Protein AF-A0A3P3Z8G0-F1 (afdb_monomer)

Solvent-accessible surface area (backbone atoms only — not comparable to full-atom values): 6517 Å² total; per-residue (Å²): 73,80,36,82,87,79,64,24,53,42,85,57,63,94,89,60,86,78,75,90,71,78,91,78,90,85,86,86,80,65,90,86,50,84,71,78,73,81,68,75,77,77,67,88,83,74,70,91,71,73,82,82,36,56,28,81,33,45,31,22,54,36,68,63,89,44,79,90,30,51,76,55,69,45,76,42,43,33,87,60,60,45,66,64,47,58,76,67,65,61,65,48,59,72,37,91,116

Foldseek 3Di:
DQDPVVRADDDDDPPCPDDDDPDDDDDDDDPPPPPPPPPPPPPPPDPDDDPFAWAFAWEFAAPPPDPVRTDGTDTTTYPDHNVVCVVVNHHHYNDPD

Mean predicted aligned error: 8.82 Å

Secondary structure (DSSP, 8-state):
-EETTTTEE-PPPTT----PPPPPP-----TTS----------TT-------EEEEEEEESSSS-SGGGEEEEEEEEESS-HHHHHHTT--EES---

pLDDT: mean 82.45, std 15.84, range [37.78, 95.56]

Sequence (97 aa):
MWDRVNKRLKDPLPGDLYRELPMLLISAYNKEAPQQALVQAVKPGAAKKTKQEYYRCPVYKYPSRSDNNWIFDVRLPVAEDDAYWRMRGVALLGTTD

Radius of gyration: 16.15 Å; Cα contacts (8 Å, |Δi|>4): 113; chains: 1; bounding box: 33×38×45 Å

Struct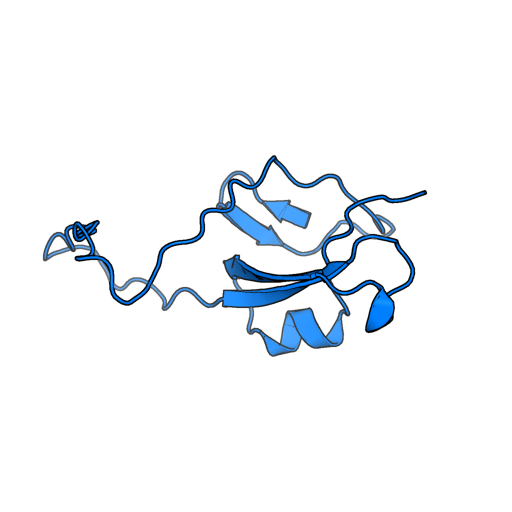ure (mmCIF, N/CA/C/O backbone):
data_AF-A0A3P3Z8G0-F1
#
_entry.id   AF-A0A3P3Z8G0-F1
#
loop_
_atom_site.group_PDB
_atom_site.id
_atom_site.type_symbol
_atom_site.label_atom_id
_atom_site.label_alt_id
_atom_site.label_comp_id
_atom_site.label_asym_id
_atom_site.label_entity_id
_atom_site.label_seq_id
_atom_site.pdbx_PDB_ins_code
_atom_site.Cartn_x
_atom_site.Cartn_y
_atom_site.Cartn_z
_atom_site.occupancy
_atom_site.B_iso_or_equiv
_atom_site.auth_seq_id
_atom_site.auth_comp_id
_atom_site.auth_asym_id
_atom_site.auth_atom_id
_atom_site.pdbx_PDB_model_num
ATOM 1 N N . MET A 1 1 ? -6.837 -5.972 -2.289 1.00 87.75 1 MET A N 1
ATOM 2 C CA . MET A 1 1 ? -8.090 -5.248 -2.613 1.00 87.75 1 MET A CA 1
ATOM 3 C C . MET A 1 1 ? -8.606 -4.494 -1.394 1.00 87.75 1 MET A C 1
ATOM 5 O O . MET A 1 1 ? -8.495 -4.998 -0.286 1.00 87.75 1 MET A O 1
ATOM 9 N N . TRP A 1 2 ? -9.191 -3.309 -1.585 1.00 90.38 2 TRP A N 1
ATOM 10 C CA . TRP A 1 2 ? -9.884 -2.593 -0.510 1.00 90.38 2 TRP A CA 1
ATOM 11 C C . TRP A 1 2 ? -11.315 -3.103 -0.310 1.00 90.38 2 TRP A C 1
ATOM 13 O O . TRP A 1 2 ? -12.142 -3.026 -1.221 1.00 90.38 2 TRP A O 1
ATOM 23 N N . ASP A 1 3 ? -11.614 -3.599 0.887 1.00 91.25 3 ASP A N 1
ATOM 24 C CA . ASP A 1 3 ? -12.961 -3.972 1.307 1.00 91.25 3 ASP A CA 1
ATOM 25 C C . ASP A 1 3 ? -13.719 -2.724 1.779 1.00 91.25 3 ASP A C 1
ATOM 27 O O . ASP A 1 3 ? -13.419 -2.150 2.827 1.00 91.25 3 ASP A O 1
ATOM 31 N N . ARG A 1 4 ? -14.723 -2.297 1.004 1.00 87.69 4 ARG A N 1
ATOM 32 C CA . ARG A 1 4 ? -15.532 -1.106 1.313 1.00 87.69 4 ARG A CA 1
ATOM 33 C C . ARG A 1 4 ? -16.433 -1.295 2.534 1.00 87.69 4 ARG A C 1
ATOM 35 O O . ARG A 1 4 ? -16.733 -0.308 3.200 1.00 87.69 4 ARG A O 1
ATOM 42 N N . VAL A 1 5 ? -16.854 -2.528 2.825 1.00 88.69 5 VAL A N 1
ATOM 43 C CA . VAL A 1 5 ? -17.780 -2.838 3.926 1.00 88.69 5 VAL A CA 1
ATOM 44 C C . VAL A 1 5 ? -17.030 -2.792 5.250 1.00 88.69 5 VAL A C 1
ATOM 46 O O . VAL A 1 5 ? -17.425 -2.081 6.170 1.00 88.69 5 VAL A O 1
ATOM 49 N N . ASN A 1 6 ? -15.901 -3.497 5.315 1.00 87.12 6 ASN A N 1
ATOM 50 C CA . ASN A 1 6 ? -15.093 -3.592 6.530 1.00 87.12 6 ASN A CA 1
ATOM 51 C C . ASN A 1 6 ? -14.015 -2.503 6.634 1.00 87.12 6 ASN A C 1
ATOM 53 O O . ASN A 1 6 ? -13.303 -2.451 7.634 1.00 87.12 6 ASN A O 1
ATOM 57 N N . LYS A 1 7 ? -13.889 -1.644 5.609 1.00 88.88 7 LYS A N 1
ATOM 58 C CA . LYS A 1 7 ? -12.891 -0.568 5.502 1.00 88.88 7 LYS A CA 1
ATOM 59 C C . LYS A 1 7 ? -11.476 -1.066 5.801 1.00 88.88 7 LYS A C 1
ATOM 61 O O . LYS A 1 7 ? -10.773 -0.450 6.594 1.00 88.88 7 LYS A O 1
ATOM 66 N N . ARG A 1 8 ? -11.089 -2.199 5.208 1.00 90.25 8 ARG A N 1
ATOM 67 C CA . ARG A 1 8 ? -9.797 -2.867 5.436 1.00 90.25 8 ARG A CA 1
ATOM 68 C C . ARG A 1 8 ? -9.238 -3.490 4.167 1.00 90.25 8 ARG A C 1
ATOM 70 O O . ARG A 1 8 ? -9.962 -3.689 3.192 1.00 90.25 8 ARG A O 1
ATOM 77 N N . LEU A 1 9 ? -7.954 -3.822 4.185 1.00 90.69 9 LEU A N 1
ATOM 78 C CA . LEU A 1 9 ? -7.342 -4.600 3.115 1.00 90.69 9 LEU A CA 1
ATOM 79 C C . LEU A 1 9 ? -7.831 -6.056 3.170 1.00 90.69 9 LEU A C 1
ATOM 81 O O . LEU A 1 9 ? -8.001 -6.628 4.245 1.00 90.69 9 LEU A O 1
ATOM 85 N N . LYS A 1 10 ? -8.076 -6.634 1.997 1.00 91.81 10 LYS A N 1
ATOM 86 C CA . LYS A 1 10 ? -8.468 -8.030 1.780 1.00 91.81 10 LYS A CA 1
ATOM 87 C C . LYS A 1 10 ? -7.714 -8.574 0.571 1.00 91.81 10 LYS A C 1
ATOM 89 O O . LYS A 1 10 ? -7.393 -7.810 -0.345 1.00 91.81 10 LYS A O 1
ATOM 94 N N . ASP A 1 11 ? -7.449 -9.876 0.538 1.00 90.25 11 ASP A N 1
ATOM 95 C CA . ASP A 1 11 ? -6.828 -10.503 -0.627 1.00 90.25 11 ASP A CA 1
ATOM 96 C C . ASP A 1 11 ? -7.652 -10.285 -1.911 1.00 90.25 11 ASP A C 1
ATOM 98 O O . ASP A 1 11 ? -8.891 -10.282 -1.875 1.00 90.25 11 ASP A O 1
ATOM 102 N N . PRO A 1 12 ? -6.979 -10.034 -3.046 1.00 89.00 12 PRO A N 1
ATOM 103 C CA . PRO A 1 12 ? -7.635 -9.925 -4.341 1.00 89.00 12 PRO A CA 1
ATOM 104 C C . PRO A 1 12 ? -8.110 -11.295 -4.854 1.00 89.00 12 PRO A C 1
ATOM 106 O O . PRO A 1 12 ? -7.748 -12.344 -4.320 1.00 89.00 12 PRO A O 1
ATOM 109 N N . LEU A 1 13 ? -8.925 -11.280 -5.912 1.00 88.50 13 LEU A N 1
ATOM 110 C CA . LEU A 1 13 ? -9.247 -12.502 -6.650 1.00 88.50 13 LEU A CA 1
ATOM 111 C C . LEU A 1 13 ? -8.015 -12.976 -7.446 1.00 88.50 13 LEU A C 1
ATOM 113 O O . LEU A 1 13 ? -7.172 -12.151 -7.806 1.00 88.50 13 LEU A O 1
ATOM 117 N N . PRO A 1 14 ? -7.896 -14.281 -7.746 1.00 89.25 14 PRO A N 1
ATOM 118 C CA . PRO A 1 14 ? -6.789 -14.792 -8.549 1.00 89.25 14 PRO A CA 1
ATOM 119 C C . PRO A 1 14 ? -6.675 -14.057 -9.894 1.00 89.25 14 PRO A C 1
ATOM 121 O O . PRO A 1 14 ? -7.664 -13.928 -10.612 1.00 89.25 14 PRO A O 1
ATOM 124 N N . GLY A 1 15 ? -5.473 -13.575 -10.225 1.00 86.62 15 GLY A N 1
ATOM 125 C CA . GLY A 1 15 ? -5.189 -12.836 -11.465 1.00 86.62 15 GLY A CA 1
ATOM 126 C C . GLY A 1 15 ? -5.419 -11.318 -11.406 1.00 86.62 15 GLY A C 1
ATOM 127 O O . GLY A 1 15 ? -5.029 -10.618 -12.335 1.00 86.62 15 GLY A O 1
ATOM 128 N N . ASP A 1 16 ? -5.993 -10.788 -10.321 1.00 88.50 16 ASP A N 1
ATOM 129 C CA . ASP A 1 16 ? -6.215 -9.347 -10.131 1.00 88.50 16 ASP A CA 1
ATOM 130 C C . ASP A 1 16 ? -4.943 -8.682 -9.557 1.00 88.50 16 ASP A C 1
ATOM 132 O O . ASP A 1 16 ? -4.725 -8.651 -8.342 1.00 88.50 16 ASP A O 1
ATOM 136 N N . LEU A 1 17 ? -4.060 -8.216 -10.453 1.00 85.88 17 LEU A N 1
ATOM 137 C CA . LEU A 1 17 ? -2.759 -7.605 -10.123 1.00 85.88 17 LEU A CA 1
ATOM 138 C C . LEU A 1 17 ? -2.884 -6.160 -9.621 1.00 85.88 17 LEU A C 1
ATOM 140 O O . LEU A 1 17 ? -2.194 -5.767 -8.678 1.00 85.88 17 LEU A O 1
ATOM 144 N N . TYR A 1 18 ? -3.760 -5.376 -10.251 1.00 87.75 18 TYR A N 1
ATOM 145 C CA . TYR A 1 18 ? -3.953 -3.959 -9.966 1.00 87.75 18 TYR A CA 1
ATOM 146 C C . TYR A 1 18 ? -5.431 -3.661 -9.821 1.00 87.75 18 TYR A C 1
ATOM 148 O O . TYR A 1 18 ? -6.244 -4.055 -10.651 1.00 87.75 18 TYR A O 1
ATOM 156 N N . ARG A 1 19 ? -5.767 -2.898 -8.784 1.00 88.88 19 ARG A N 1
ATOM 157 C CA . ARG A 1 19 ? -7.135 -2.467 -8.555 1.00 88.88 19 ARG A CA 1
ATOM 158 C C . ARG A 1 19 ? -7.155 -1.058 -8.014 1.00 88.88 19 ARG A C 1
ATOM 160 O O . ARG A 1 19 ? -6.426 -0.743 -7.074 1.00 88.88 19 ARG A O 1
ATOM 167 N N . GLU A 1 20 ? -8.040 -0.252 -8.576 1.00 88.06 20 GLU A N 1
ATOM 168 C CA . GLU A 1 20 ? -8.251 1.111 -8.121 1.00 88.06 20 GLU A CA 1
ATOM 169 C C . GLU A 1 20 ? -8.688 1.132 -6.655 1.00 88.06 20 GLU A C 1
ATOM 171 O O . GLU A 1 20 ? -9.615 0.431 -6.222 1.00 88.06 20 GLU A O 1
ATOM 176 N N . LEU A 1 21 ? -7.990 1.952 -5.880 1.00 87.50 21 LEU A N 1
ATOM 177 C CA . LEU A 1 21 ? -8.342 2.237 -4.504 1.00 87.50 21 LEU A CA 1
ATOM 178 C C . LEU A 1 21 ? -9.343 3.402 -4.480 1.00 87.50 21 LEU A C 1
ATOM 180 O O . LEU A 1 21 ? -9.193 4.346 -5.256 1.00 87.50 21 LEU A O 1
ATOM 184 N N . PRO A 1 22 ? -10.341 3.404 -3.578 1.00 87.31 22 PRO A N 1
ATOM 185 C CA . PRO A 1 22 ? -11.094 4.621 -3.304 1.00 87.31 22 PRO A CA 1
ATOM 186 C C . PRO A 1 22 ? -10.178 5.790 -2.912 1.00 87.31 22 PRO A C 1
ATOM 188 O O . PRO A 1 22 ? -9.090 5.582 -2.376 1.00 87.31 22 PRO A O 1
ATOM 191 N N . MET A 1 23 ? -10.657 7.017 -3.129 1.00 86.38 23 MET A N 1
ATOM 192 C CA . MET A 1 23 ? -9.928 8.241 -2.794 1.00 86.38 23 MET A CA 1
ATOM 193 C C . MET A 1 23 ? -9.508 8.260 -1.314 1.00 86.38 23 MET A C 1
ATOM 195 O O . MET A 1 23 ? -10.339 8.100 -0.417 1.00 86.38 23 MET A O 1
ATOM 199 N N . LEU A 1 24 ? -8.214 8.477 -1.072 1.00 86.50 24 LEU A N 1
ATOM 200 C CA . LEU A 1 24 ? -7.625 8.649 0.254 1.00 86.50 24 LEU A CA 1
ATOM 201 C C . LEU A 1 24 ? -7.416 10.139 0.537 1.00 86.50 24 LEU A C 1
ATOM 203 O O . LEU A 1 24 ? -6.732 10.823 -0.221 1.00 86.50 24 LEU A O 1
ATOM 207 N N . LEU A 1 25 ? -7.958 10.627 1.655 1.00 89.06 25 LEU A N 1
ATOM 208 C CA . LEU A 1 25 ? -7.621 11.947 2.184 1.00 89.06 25 LEU A CA 1
ATOM 209 C C . LEU A 1 25 ? -6.375 11.832 3.064 1.00 89.06 25 LEU A C 1
ATOM 211 O O . LEU A 1 25 ? -6.385 11.111 4.062 1.00 89.06 25 LEU A O 1
ATOM 215 N N . ILE A 1 26 ? -5.325 12.569 2.712 1.00 86.38 26 ILE A N 1
ATOM 216 C CA . ILE A 1 26 ? -4.082 12.640 3.482 1.00 86.38 26 ILE A CA 1
ATOM 217 C C . ILE A 1 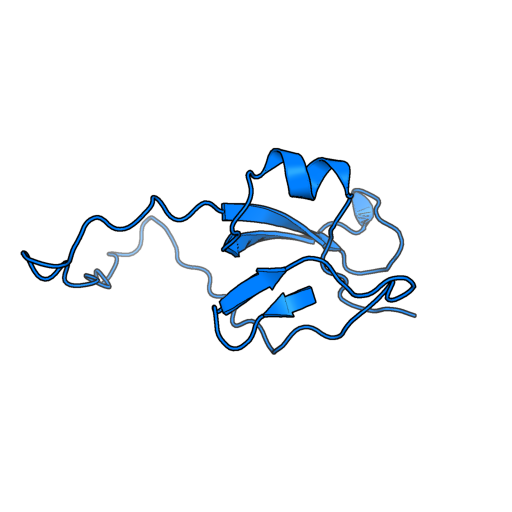26 ? -3.961 14.053 4.035 1.00 86.38 26 ILE A C 1
ATOM 219 O O . ILE A 1 26 ? -3.953 15.024 3.282 1.00 86.38 26 ILE A O 1
ATOM 223 N N . SER A 1 27 ? -3.873 14.161 5.357 1.00 87.56 27 SER A N 1
ATOM 224 C CA . SER A 1 27 ? -3.607 15.415 6.051 1.00 87.56 27 SER A CA 1
ATOM 225 C C . SER A 1 27 ? -2.296 15.313 6.821 1.00 87.56 27 SER A C 1
ATOM 227 O O . SER A 1 27 ? -1.919 14.252 7.319 1.00 87.56 27 SER A O 1
ATOM 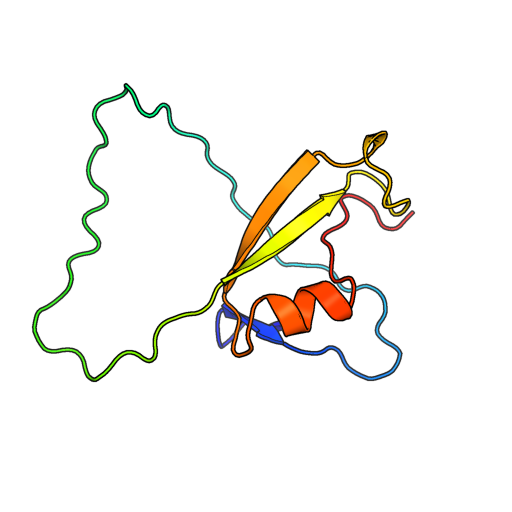229 N N . ALA A 1 28 ? -1.595 16.437 6.913 1.00 83.62 28 ALA A N 1
ATOM 230 C CA . ALA A 1 28 ? -0.423 16.590 7.757 1.00 83.62 28 ALA A CA 1
ATOM 231 C C . ALA A 1 28 ? -0.750 17.592 8.866 1.00 83.62 28 ALA A C 1
ATOM 233 O O . ALA A 1 28 ? -1.459 18.572 8.638 1.00 83.62 28 ALA A O 1
ATOM 234 N N . TYR A 1 29 ? -0.234 17.349 10.066 1.00 84.19 29 TYR A N 1
ATOM 235 C CA . TYR A 1 29 ? -0.312 18.286 11.181 1.00 84.19 29 TYR A CA 1
ATOM 236 C C . TYR A 1 29 ? 1.073 18.431 11.807 1.00 84.19 29 TYR A C 1
ATOM 238 O O . TYR A 1 29 ? 1.853 17.476 11.839 1.00 84.19 29 TYR A O 1
ATOM 246 N N . ASN A 1 30 ? 1.386 19.625 12.305 1.00 86.56 30 ASN A N 1
ATOM 247 C CA . ASN A 1 30 ? 2.619 19.842 13.051 1.00 86.56 30 ASN A CA 1
ATOM 248 C C . ASN A 1 30 ? 2.433 19.338 14.492 1.00 86.56 30 ASN A C 1
ATOM 250 O O . ASN A 1 30 ? 1.402 19.602 15.108 1.00 86.56 30 ASN A O 1
ATOM 254 N N . LYS A 1 31 ? 3.421 18.620 15.035 1.00 76.25 31 LYS A N 1
ATOM 255 C CA . LYS A 1 31 ? 3.391 18.124 16.422 1.00 76.25 31 LYS A CA 1
ATOM 256 C C . LYS A 1 31 ? 3.435 19.255 17.455 1.00 76.25 31 LYS A C 1
ATOM 258 O O . LYS A 1 31 ? 3.022 19.043 18.586 1.00 76.25 31 LYS A O 1
ATOM 263 N N . GLU A 1 32 ? 3.927 20.427 17.060 1.00 77.81 32 GLU A N 1
ATOM 264 C CA . GLU A 1 32 ? 4.061 21.611 17.918 1.00 77.81 32 GLU A CA 1
ATOM 265 C C . GLU A 1 32 ? 2.812 22.504 17.918 1.00 77.81 32 GLU A C 1
ATOM 267 O O . GLU A 1 32 ? 2.663 23.367 18.780 1.00 77.81 32 GLU A O 1
ATOM 272 N N . ALA A 1 33 ? 1.892 22.302 16.969 1.00 64.75 33 ALA A N 1
ATOM 273 C CA . ALA A 1 33 ? 0.607 22.981 17.003 1.00 64.75 33 ALA A CA 1
ATOM 274 C C . ALA A 1 33 ? -0.256 22.346 18.107 1.00 64.75 33 ALA A C 1
ATOM 276 O O . ALA A 1 33 ? -0.287 21.114 18.196 1.00 64.75 33 ALA A O 1
ATOM 277 N N . PRO A 1 34 ? -0.977 23.133 18.930 1.00 59.16 34 PRO A N 1
ATOM 278 C CA . PRO A 1 34 ? -1.903 22.581 19.907 1.00 59.16 34 PRO A CA 1
ATOM 279 C C . PRO A 1 34 ? -2.920 21.721 19.159 1.00 59.16 34 PRO A C 1
ATOM 281 O O . PRO A 1 34 ? -3.775 22.228 18.431 1.00 59.16 34 PRO A O 1
ATOM 284 N N . GLN A 1 35 ? -2.780 20.401 19.295 1.00 57.12 35 GLN A N 1
ATOM 285 C CA . GLN A 1 35 ? -3.731 19.448 18.758 1.00 57.12 35 GLN A CA 1
ATOM 286 C C . GLN A 1 35 ? -5.080 19.792 19.377 1.00 57.12 35 GLN A C 1
ATOM 288 O O . GLN A 1 35 ? -5.307 19.554 20.563 1.00 57.12 35 GLN A O 1
ATOM 293 N N . GLN A 1 36 ? -5.989 20.343 18.573 1.00 55.59 36 GLN A N 1
ATOM 294 C CA . GLN A 1 36 ? -7.407 20.206 18.856 1.00 55.59 36 GLN A CA 1
ATOM 295 C C . GLN A 1 36 ? -7.644 18.706 18.881 1.00 55.59 36 GLN A C 1
ATOM 297 O O . GLN A 1 36 ? -7.638 18.044 17.842 1.00 55.59 36 GLN A O 1
ATOM 302 N N . ALA A 1 37 ? -7.689 18.160 20.091 1.00 49.38 37 ALA A N 1
ATOM 303 C CA . ALA A 1 37 ? -7.866 16.752 20.314 1.00 49.38 37 ALA A CA 1
ATOM 304 C C . ALA A 1 37 ? -9.139 16.350 19.569 1.00 49.38 37 ALA A C 1
ATOM 306 O O . ALA A 1 37 ? -10.250 16.669 19.988 1.00 49.38 37 ALA A O 1
ATOM 307 N N . LEU A 1 38 ? -8.985 15.634 18.454 1.00 51.22 38 LEU A N 1
ATOM 308 C CA . LEU A 1 38 ? -10.028 14.752 17.967 1.00 51.22 38 LEU A CA 1
ATOM 309 C C . LEU A 1 38 ? -10.099 13.631 18.997 1.00 51.22 38 LEU A C 1
ATOM 311 O O . LEU A 1 38 ? -9.555 12.543 18.813 1.00 51.22 38 LEU A O 1
ATOM 315 N N . VAL A 1 39 ? -10.713 13.952 20.136 1.00 45.47 39 VAL A N 1
ATOM 316 C CA . VAL A 1 39 ? -11.122 12.999 21.146 1.00 45.47 39 VAL A CA 1
ATOM 317 C C . VAL A 1 39 ? -12.115 12.106 20.420 1.00 45.47 39 VAL A C 1
ATOM 319 O O . VAL A 1 39 ? -13.300 12.417 20.311 1.00 45.47 39 VAL A O 1
ATOM 322 N N . GLN A 1 40 ? -11.638 10.995 19.860 1.00 49.81 40 GLN A N 1
ATOM 323 C CA . GLN A 1 40 ? -12.516 9.862 19.653 1.00 49.81 40 GLN A CA 1
ATOM 324 C C . GLN A 1 40 ? -12.980 9.489 21.053 1.00 49.81 40 GLN A C 1
ATOM 326 O O . GLN A 1 40 ? -12.245 8.861 21.810 1.00 49.81 40 GLN A O 1
ATOM 331 N N . ALA A 1 41 ? -14.163 9.980 21.423 1.00 44.00 41 ALA A N 1
ATOM 332 C CA . ALA A 1 41 ? -14.818 9.648 22.667 1.00 44.00 41 ALA A CA 1
ATOM 333 C C . ALA A 1 41 ? -14.913 8.123 22.731 1.00 44.00 41 ALA A C 1
ATOM 335 O O . ALA A 1 41 ? -15.749 7.497 22.071 1.00 44.00 41 ALA A O 1
ATOM 336 N N . VAL A 1 42 ? -14.012 7.512 23.496 1.00 47.16 42 VAL A N 1
ATOM 337 C CA . VAL A 1 42 ? -14.126 6.116 23.878 1.00 47.16 42 VAL A CA 1
ATOM 338 C C . VAL A 1 42 ? -15.324 6.076 24.812 1.00 47.16 42 VAL A C 1
ATOM 340 O O . VAL A 1 42 ? -15.206 6.365 25.997 1.00 47.16 42 VAL A O 1
ATOM 343 N N . LYS A 1 43 ? -16.509 5.797 24.257 1.00 45.72 43 LYS A N 1
ATOM 344 C CA . LYS A 1 43 ? -17.693 5.484 25.058 1.00 45.72 43 LYS A CA 1
ATOM 345 C C . LYS A 1 43 ? -17.327 4.301 25.968 1.00 45.72 43 LYS A C 1
ATOM 347 O O . LYS A 1 43 ? -16.997 3.235 25.435 1.00 45.72 43 LYS A O 1
ATOM 352 N N . PRO A 1 44 ? -17.357 4.456 27.301 1.00 37.78 44 PRO A N 1
ATOM 353 C CA . PRO A 1 44 ? -17.107 3.347 28.207 1.00 37.78 44 PRO A CA 1
ATOM 354 C C . PRO A 1 44 ? -18.281 2.367 28.096 1.00 37.78 44 PRO A C 1
ATOM 356 O O . PRO A 1 44 ? -19.416 2.722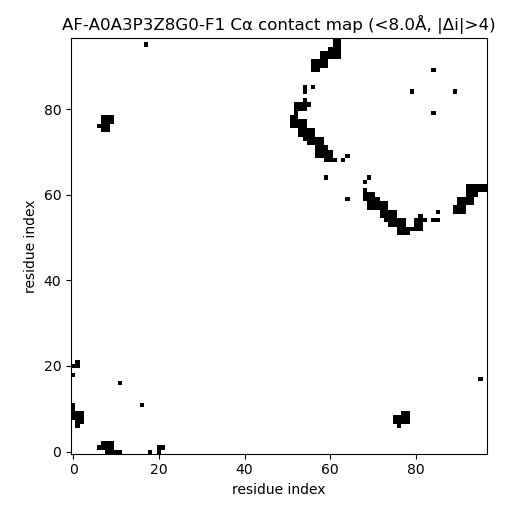 28.399 1.00 37.78 44 PRO A O 1
ATOM 359 N N . GLY A 1 45 ? -18.021 1.158 27.584 1.00 50.62 45 GLY A N 1
ATOM 360 C CA . GLY A 1 45 ? -19.023 0.083 27.498 1.00 50.62 45 GLY A CA 1
ATOM 361 C C . GLY A 1 45 ? -19.082 -0.714 26.189 1.00 50.62 45 GLY A C 1
ATOM 362 O O . GLY A 1 45 ? -19.888 -1.633 26.088 1.00 50.62 45 GLY A O 1
ATOM 363 N N . ALA A 1 46 ? -18.258 -0.418 25.179 1.00 46.50 46 ALA A N 1
ATOM 364 C CA . ALA A 1 46 ? -18.266 -1.192 23.934 1.00 46.50 46 ALA A CA 1
ATOM 365 C C . ALA A 1 46 ? -17.369 -2.441 24.034 1.00 46.50 46 ALA A C 1
ATOM 367 O O . ALA A 1 46 ? -16.181 -2.332 24.328 1.00 46.50 46 ALA A O 1
ATOM 368 N N . ALA A 1 47 ? -17.979 -3.601 23.772 1.00 48.41 47 ALA A N 1
ATOM 369 C CA . ALA A 1 47 ? -17.426 -4.955 23.697 1.00 48.41 47 ALA A CA 1
ATOM 370 C C . ALA A 1 47 ? -15.961 -5.058 23.233 1.00 48.41 47 ALA A C 1
ATOM 372 O O . ALA A 1 47 ? -15.537 -4.278 22.384 1.00 48.41 47 ALA A O 1
ATOM 373 N N . LYS A 1 48 ? -15.232 -6.069 23.752 1.00 46.59 48 LYS A N 1
ATOM 374 C CA . LYS A 1 48 ? -13.858 -6.479 23.379 1.00 46.59 48 LYS A CA 1
ATOM 375 C C . LYS A 1 48 ? -13.559 -6.189 21.899 1.00 46.59 48 LYS A C 1
ATOM 377 O O . LYS A 1 48 ? -13.801 -7.029 21.037 1.00 46.59 48 LYS A O 1
ATOM 382 N N . LYS A 1 49 ? -13.033 -4.998 21.599 1.00 55.59 49 LYS A N 1
ATOM 383 C CA . LYS A 1 49 ? -12.555 -4.667 20.260 1.00 55.59 49 LYS A CA 1
ATOM 384 C C . LYS A 1 49 ? -11.275 -5.462 20.076 1.00 55.59 49 LYS A C 1
ATOM 386 O O . LYS A 1 49 ? -10.271 -5.165 20.719 1.00 55.59 49 LYS A O 1
ATOM 391 N N . THR A 1 50 ? -11.334 -6.498 19.246 1.00 62.06 50 THR A N 1
ATOM 392 C CA . THR A 1 50 ? -10.147 -7.101 18.637 1.00 62.06 50 THR A CA 1
ATOM 393 C C . THR A 1 50 ? -9.211 -5.973 18.220 1.00 62.06 50 THR A C 1
ATOM 395 O O . THR A 1 50 ? -9.640 -5.043 17.532 1.00 62.06 50 THR A O 1
ATOM 398 N N . LYS A 1 51 ? -7.976 -6.006 18.723 1.00 74.31 51 LYS A N 1
ATOM 399 C CA . LYS A 1 51 ? -6.941 -5.017 18.427 1.00 74.31 51 LYS A CA 1
ATOM 400 C C . LYS A 1 51 ? -6.870 -4.851 16.906 1.00 74.31 51 LYS A C 1
ATOM 402 O O . LYS A 1 51 ? -6.632 -5.820 16.195 1.00 74.31 51 LYS A O 1
ATOM 407 N N . GLN A 1 52 ? -7.182 -3.654 16.416 1.00 83.69 52 GLN A N 1
ATOM 408 C CA . GLN A 1 52 ? -7.121 -3.360 14.988 1.00 83.69 52 GLN A CA 1
ATOM 409 C C . GLN A 1 52 ? -5.649 -3.327 14.588 1.00 83.69 52 GLN A C 1
ATOM 411 O O . GLN A 1 52 ? -4.917 -2.442 15.034 1.00 83.69 52 GLN A O 1
ATOM 416 N N . GLU A 1 53 ? -5.231 -4.286 13.770 1.00 90.56 53 GLU A N 1
ATOM 417 C CA . GLU A 1 53 ? -3.883 -4.314 13.215 1.00 90.56 53 GLU A CA 1
ATOM 418 C C . GLU A 1 53 ? -3.799 -3.404 11.985 1.00 90.56 53 GLU A C 1
ATOM 420 O O . GLU A 1 53 ? -4.796 -3.139 11.294 1.00 90.56 53 GLU A O 1
ATOM 425 N N . TYR A 1 54 ? -2.603 -2.873 11.747 1.00 92.44 54 TYR A N 1
ATOM 426 C CA . TYR A 1 54 ? -2.331 -1.939 10.663 1.00 92.44 54 TYR A CA 1
ATOM 427 C C . TYR A 1 54 ? -1.102 -2.387 9.888 1.00 92.44 54 TYR A C 1
ATOM 429 O O . TYR A 1 54 ? -0.059 -2.655 10.476 1.00 92.44 54 TYR A O 1
ATOM 437 N N . TYR A 1 55 ? -1.219 -2.381 8.566 1.00 94.75 55 TYR A N 1
ATOM 438 C CA . TYR A 1 55 ? -0.110 -2.612 7.656 1.00 94.75 55 TYR A CA 1
ATOM 439 C C . TYR A 1 55 ? 0.503 -1.280 7.220 1.00 94.75 55 TYR A C 1
ATOM 441 O O . TYR A 1 55 ? -0.219 -0.369 6.795 1.00 94.75 55 TYR A O 1
ATOM 449 N N . ARG A 1 56 ? 1.834 -1.162 7.301 1.00 94.31 56 ARG A N 1
ATOM 450 C CA . ARG A 1 56 ? 2.584 -0.026 6.739 1.00 94.31 56 ARG A CA 1
ATOM 451 C C . ARG A 1 56 ? 2.776 -0.245 5.236 1.00 94.31 56 ARG A C 1
ATOM 453 O O . ARG A 1 56 ? 3.753 -0.858 4.812 1.00 94.31 56 ARG A O 1
ATOM 460 N N . CYS A 1 57 ? 1.833 0.260 4.449 1.00 93.75 57 CYS A N 1
ATOM 461 C CA . CYS A 1 57 ? 1.811 0.119 2.998 1.00 93.75 57 CYS A CA 1
ATOM 462 C C . CYS A 1 57 ? 2.623 1.236 2.320 1.00 93.75 57 CYS A C 1
ATOM 464 O O . CYS A 1 57 ? 2.255 2.405 2.483 1.00 93.75 57 CYS A O 1
ATOM 466 N N . PRO A 1 58 ? 3.684 0.918 1.557 1.00 95.50 58 PRO A N 1
ATOM 467 C CA . PRO A 1 58 ? 4.455 1.922 0.835 1.00 95.50 58 PRO A CA 1
ATOM 468 C C . PRO A 1 58 ? 3.674 2.472 -0.361 1.00 95.50 58 PRO A C 1
ATOM 470 O O . PRO A 1 58 ? 2.981 1.734 -1.071 1.00 95.50 58 PRO A O 1
ATOM 473 N N . VAL A 1 59 ? 3.807 3.777 -0.592 1.00 94.56 59 VAL A N 1
ATOM 474 C CA . VAL A 1 59 ? 3.21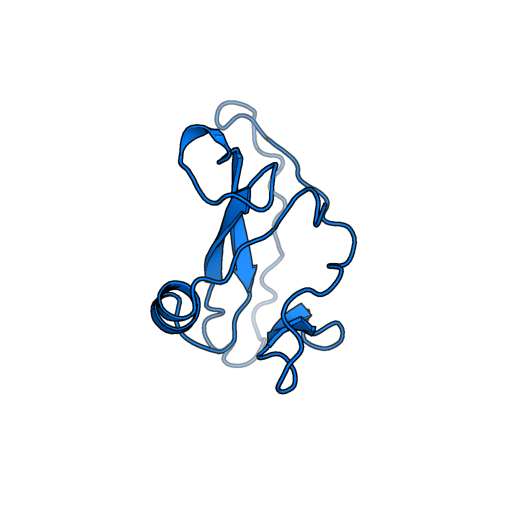3 4.481 -1.730 1.00 94.56 59 VAL A CA 1
ATOM 475 C C . VAL A 1 59 ? 4.317 4.908 -2.687 1.00 94.56 59 VAL A C 1
ATOM 477 O O . VAL A 1 59 ? 5.214 5.663 -2.307 1.00 94.56 59 VAL A O 1
ATOM 480 N N . TYR A 1 60 ? 4.231 4.448 -3.934 1.00 95.56 60 TYR A N 1
ATOM 481 C CA . TYR A 1 60 ? 5.160 4.810 -5.001 1.00 95.56 60 TYR A CA 1
ATOM 482 C C . TYR A 1 60 ? 4.485 5.697 -6.041 1.00 95.56 60 TYR A C 1
ATOM 484 O O . TYR A 1 60 ? 3.310 5.522 -6.362 1.00 95.56 60 TYR A O 1
ATOM 492 N N . LYS A 1 61 ? 5.247 6.629 -6.616 1.00 92.88 61 LYS A N 1
ATOM 493 C CA . LYS A 1 61 ? 4.774 7.485 -7.709 1.00 92.88 61 LYS A CA 1
ATOM 494 C C . LYS A 1 61 ? 4.490 6.686 -8.981 1.00 92.88 61 LYS A C 1
ATOM 496 O O . LYS A 1 61 ? 3.464 6.914 -9.610 1.00 92.88 61 LYS A O 1
ATOM 501 N N . TYR A 1 62 ? 5.380 5.753 -9.319 1.00 92.75 62 TYR A N 1
ATOM 502 C CA . TYR A 1 62 ? 5.336 4.925 -10.529 1.00 92.75 62 TYR A CA 1
ATOM 503 C C . TYR A 1 62 ? 5.326 3.427 -10.179 1.00 92.75 62 TYR A C 1
ATOM 505 O O . TYR A 1 62 ? 5.744 3.072 -9.072 1.00 92.75 62 TYR A O 1
ATOM 513 N N . PRO A 1 63 ? 4.931 2.530 -11.108 1.00 89.38 63 PRO A N 1
ATOM 514 C CA . PRO A 1 63 ? 4.933 1.080 -10.884 1.00 89.38 63 PRO A CA 1
ATOM 515 C C . PRO A 1 63 ? 6.301 0.496 -10.516 1.00 89.38 63 PRO A C 1
ATOM 517 O O . PRO A 1 63 ? 6.373 -0.539 -9.851 1.00 89.38 63 PRO A O 1
ATOM 520 N N . SER A 1 64 ? 7.390 1.155 -10.923 1.00 90.50 64 SER A N 1
ATOM 521 C CA . SER A 1 64 ? 8.752 0.776 -10.545 1.00 90.50 64 SER A CA 1
ATOM 522 C C . SER A 1 64 ? 9.002 1.061 -9.058 1.00 90.50 64 SER A C 1
ATOM 524 O O . SER A 1 64 ? 9.183 2.210 -8.649 1.00 90.50 64 SER A O 1
ATOM 526 N N . ARG A 1 65 ? 9.010 -0.000 -8.244 1.00 88.75 65 ARG A N 1
ATOM 527 C CA . ARG A 1 65 ? 9.134 0.043 -6.774 1.00 88.75 65 ARG A CA 1
ATOM 528 C C . ARG A 1 65 ? 10.590 0.180 -6.325 1.00 88.75 65 ARG A C 1
ATOM 530 O O . ARG A 1 65 ? 11.149 -0.727 -5.714 1.00 88.75 65 ARG A O 1
ATOM 537 N N . SER A 1 66 ? 11.207 1.303 -6.666 1.00 91.94 66 SER A N 1
ATOM 538 C CA . SER A 1 66 ? 12.540 1.696 -6.200 1.00 91.94 66 SER A CA 1
ATOM 539 C C . SER A 1 66 ? 12.448 2.842 -5.192 1.00 91.94 66 SER A C 1
ATOM 541 O O . SER A 1 66 ? 11.459 3.579 -5.171 1.00 91.94 66 SER A O 1
ATOM 543 N N . ASP A 1 67 ? 13.491 3.028 -4.381 1.00 89.44 67 ASP A N 1
ATOM 544 C CA . ASP A 1 67 ? 13.532 4.088 -3.361 1.00 89.44 67 ASP A CA 1
ATOM 545 C C . ASP A 1 67 ? 13.379 5.492 -3.963 1.00 89.44 67 ASP A C 1
ATOM 547 O O . ASP A 1 67 ? 12.783 6.369 -3.347 1.00 89.44 67 ASP A O 1
ATOM 551 N N . ASN A 1 68 ? 13.824 5.695 -5.207 1.00 93.38 68 ASN A N 1
ATOM 552 C CA . ASN A 1 68 ? 13.676 6.972 -5.909 1.00 93.38 68 ASN A CA 1
ATOM 553 C C . ASN A 1 68 ? 12.210 7.325 -6.229 1.00 93.38 68 ASN A C 1
ATOM 555 O O . ASN A 1 68 ? 11.879 8.487 -6.444 1.00 93.38 68 ASN A O 1
ATOM 559 N N . ASN A 1 69 ? 11.331 6.321 -6.283 1.00 94.25 69 ASN A N 1
ATOM 560 C CA . ASN A 1 69 ? 9.909 6.499 -6.567 1.00 94.25 69 ASN A CA 1
ATOM 561 C C . ASN A 1 69 ? 9.042 6.448 -5.305 1.00 94.25 69 ASN A C 1
ATOM 563 O O . ASN A 1 69 ? 7.827 6.635 -5.408 1.00 94.25 69 ASN A O 1
ATOM 567 N N . TRP A 1 70 ? 9.628 6.161 -4.142 1.00 95.31 70 TRP A N 1
ATOM 568 C CA . TRP A 1 70 ? 8.917 6.115 -2.869 1.00 95.31 70 TRP A CA 1
ATOM 569 C C . TRP A 1 70 ? 8.518 7.527 -2.427 1.00 95.31 70 TRP A C 1
ATOM 571 O O . TRP A 1 70 ? 9.289 8.474 -2.576 1.00 95.31 70 TRP A O 1
ATOM 581 N N . ILE A 1 71 ? 7.303 7.671 -1.891 1.00 93.50 71 ILE A N 1
ATOM 582 C CA . ILE A 1 71 ? 6.775 8.965 -1.437 1.00 93.50 71 ILE A CA 1
ATOM 583 C C . ILE A 1 71 ? 6.583 8.975 0.084 1.00 93.50 71 ILE A C 1
ATOM 585 O O . ILE A 1 71 ? 7.139 9.818 0.780 1.00 93.50 71 ILE A O 1
ATOM 589 N N . PHE A 1 72 ? 5.753 8.069 0.601 1.00 92.94 72 PHE A N 1
ATOM 590 C CA . PHE A 1 72 ? 5.447 7.913 2.026 1.00 92.94 72 PHE A CA 1
ATOM 591 C C . PHE A 1 72 ? 4.789 6.550 2.254 1.00 92.94 72 PHE A C 1
ATOM 593 O O . PHE A 1 72 ? 4.489 5.828 1.302 1.00 92.94 72 PHE A O 1
ATOM 600 N N . ASP A 1 73 ? 4.499 6.220 3.514 1.00 93.50 73 ASP A N 1
ATOM 601 C CA . ASP 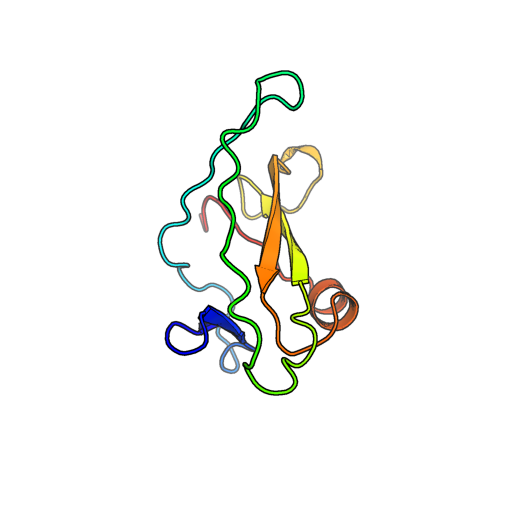A 1 73 ? 3.737 5.018 3.849 1.00 93.50 73 ASP A CA 1
ATOM 602 C C . ASP A 1 73 ? 2.388 5.352 4.476 1.00 93.50 73 ASP A C 1
ATOM 604 O O . ASP A 1 73 ? 2.267 6.233 5.332 1.00 93.50 73 ASP A O 1
ATOM 608 N N . VAL A 1 74 ? 1.376 4.580 4.095 1.00 92.19 74 VAL A N 1
ATOM 609 C CA . VAL A 1 74 ? 0.023 4.649 4.645 1.00 92.19 74 VAL A CA 1
ATOM 610 C C . VAL A 1 74 ? -0.175 3.507 5.627 1.00 92.19 74 VAL A C 1
ATOM 612 O O . VAL A 1 74 ? 0.118 2.353 5.323 1.00 92.19 74 VAL A O 1
ATOM 615 N N . ARG A 1 75 ? -0.740 3.807 6.799 1.00 91.75 75 ARG A N 1
ATOM 616 C CA . ARG A 1 75 ? -1.221 2.773 7.722 1.00 91.75 75 ARG A CA 1
ATOM 617 C C . ARG A 1 75 ? -2.608 2.322 7.291 1.00 91.75 75 ARG A C 1
ATOM 619 O O . ARG A 1 75 ? -3.589 3.018 7.545 1.00 91.75 75 ARG A O 1
ATOM 626 N N . LEU A 1 76 ? -2.685 1.170 6.636 1.00 91.56 76 LEU A N 1
ATOM 627 C CA . LEU A 1 76 ? -3.951 0.585 6.208 1.00 91.56 76 LEU A CA 1
ATOM 628 C C . LEU A 1 76 ? -4.460 -0.399 7.269 1.00 91.56 76 LEU A C 1
ATOM 630 O O . LEU A 1 76 ? -3.682 -1.230 7.732 1.00 91.56 76 LEU A O 1
ATOM 634 N N . PRO A 1 77 ? -5.741 -0.338 7.664 1.00 92.25 77 PRO A N 1
ATOM 635 C CA . PRO A 1 77 ? -6.340 -1.349 8.529 1.00 92.25 77 PRO A CA 1
ATOM 636 C C . PRO A 1 77 ? -6.383 -2.709 7.822 1.00 92.25 77 PRO A C 1
ATOM 638 O O . PRO A 1 77 ? -6.764 -2.807 6.651 1.00 92.25 77 PRO A O 1
ATOM 641 N N . VAL A 1 78 ? -6.002 -3.758 8.546 1.00 92.50 78 VAL A N 1
ATOM 642 C CA . VAL A 1 78 ? -5.897 -5.139 8.051 1.00 92.50 78 VAL A CA 1
ATOM 643 C C . VAL A 1 78 ? -6.535 -6.122 9.033 1.00 92.50 78 VAL A C 1
ATOM 645 O O . VAL A 1 78 ? -6.787 -5.774 10.188 1.00 92.50 78 VAL A O 1
ATOM 648 N N . ALA A 1 79 ? -6.884 -7.320 8.562 1.00 90.81 79 ALA A N 1
ATOM 649 C CA . ALA A 1 79 ? -7.360 -8.400 9.432 1.00 90.81 79 ALA A CA 1
ATOM 650 C C . ALA A 1 79 ? -6.205 -9.299 9.902 1.00 90.81 79 ALA A C 1
ATOM 652 O O . ALA A 1 79 ? -6.238 -9.832 11.007 1.00 90.81 79 ALA A O 1
ATOM 653 N N . GLU A 1 80 ? -5.207 -9.453 9.040 1.00 90.94 80 GLU A N 1
ATOM 654 C CA . GLU A 1 80 ? -3.980 -10.214 9.220 1.00 90.94 80 GLU A CA 1
ATOM 655 C C . GLU A 1 80 ? -2.861 -9.328 9.791 1.00 90.94 80 GLU A C 1
ATOM 657 O O . GLU A 1 80 ? -3.014 -8.116 9.925 1.00 90.94 80 GLU A O 1
ATOM 662 N N . ASP A 1 81 ? -1.714 -9.925 10.105 1.00 90.25 81 ASP A N 1
ATOM 663 C CA . ASP A 1 81 ? -0.544 -9.200 10.606 1.00 90.25 81 ASP A CA 1
ATOM 664 C C . ASP A 1 81 ? 0.178 -8.385 9.508 1.00 90.25 81 ASP A C 1
ATOM 666 O O . ASP A 1 81 ? 0.093 -8.679 8.315 1.00 90.25 81 ASP A O 1
ATOM 670 N N . ASP A 1 82 ? 0.954 -7.378 9.907 1.00 89.38 82 ASP A N 1
ATOM 671 C CA . ASP A 1 82 ? 1.762 -6.535 9.016 1.00 89.38 82 ASP A CA 1
ATOM 672 C C . ASP A 1 82 ? 2.742 -7.363 8.157 1.00 89.38 82 ASP A C 1
ATOM 674 O O . ASP A 1 82 ? 2.916 -7.094 6.962 1.00 89.38 82 ASP A O 1
ATOM 678 N N . ALA A 1 83 ? 3.325 -8.431 8.717 1.00 92.81 83 ALA A N 1
ATOM 679 C CA . ALA A 1 83 ? 4.229 -9.322 7.989 1.00 92.81 83 ALA A CA 1
ATOM 680 C C . ALA A 1 83 ? 3.546 -10.041 6.809 1.00 92.81 83 ALA A C 1
ATOM 682 O O . ALA A 1 83 ? 4.167 -10.222 5.759 1.00 92.81 83 ALA A O 1
ATOM 683 N N . TYR A 1 84 ? 2.263 -10.398 6.941 1.00 93.75 84 TYR A N 1
ATOM 684 C CA . TYR A 1 84 ? 1.491 -11.079 5.893 1.00 93.75 84 TYR A CA 1
ATOM 685 C C . TYR A 1 84 ? 1.451 -10.267 4.595 1.00 93.75 84 TYR A C 1
ATOM 687 O O . TYR A 1 84 ? 1.638 -10.804 3.496 1.00 93.75 84 TYR A O 1
ATOM 695 N N . TRP A 1 85 ? 1.235 -8.961 4.742 1.00 93.25 85 TRP A N 1
ATOM 696 C CA . TRP A 1 85 ? 1.108 -8.007 3.648 1.00 93.25 85 TRP A CA 1
ATOM 697 C C . TRP A 1 85 ? 2.465 -7.556 3.109 1.00 93.25 85 TRP A C 1
ATOM 699 O O . TRP A 1 85 ? 2.615 -7.400 1.894 1.00 93.25 85 TRP A O 1
ATOM 709 N N . ARG A 1 86 ? 3.481 -7.447 3.979 1.00 92.44 86 ARG A N 1
ATOM 710 C CA . ARG A 1 86 ? 4.866 -7.179 3.564 1.00 92.44 86 ARG A CA 1
ATOM 711 C C . ARG A 1 86 ? 5.407 -8.281 2.654 1.00 92.44 86 ARG A C 1
ATOM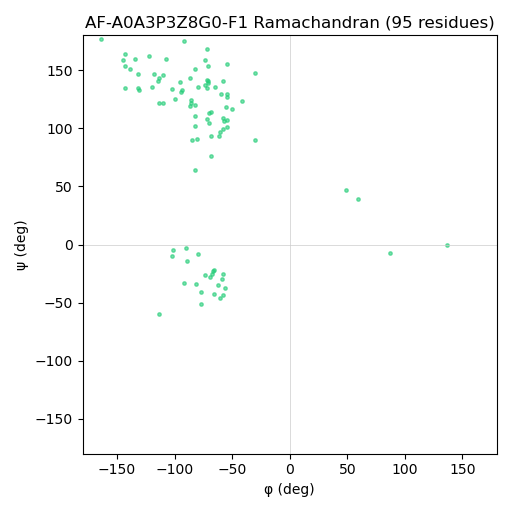 713 O O . ARG A 1 86 ? 5.959 -7.971 1.604 1.00 92.44 86 ARG A O 1
ATOM 720 N N . MET A 1 87 ? 5.205 -9.551 3.008 1.00 93.62 87 MET A N 1
ATOM 721 C CA . MET A 1 87 ? 5.696 -10.688 2.213 1.00 93.62 87 MET A CA 1
ATOM 722 C C . MET A 1 87 ? 4.998 -10.824 0.853 1.00 93.62 87 MET A C 1
ATOM 724 O O . MET A 1 87 ? 5.581 -11.355 -0.087 1.00 93.62 87 MET A O 1
ATOM 728 N N . ARG A 1 88 ? 3.767 -10.316 0.723 1.00 91.50 88 ARG A N 1
ATOM 729 C CA . ARG A 1 88 ? 3.033 -10.242 -0.553 1.00 91.50 88 ARG A CA 1
ATOM 730 C C . ARG A 1 88 ? 3.461 -9.068 -1.431 1.00 91.50 88 ARG A C 1
ATOM 732 O O . ARG A 1 88 ? 3.007 -8.967 -2.566 1.00 91.50 88 ARG A O 1
ATOM 739 N N . GLY A 1 89 ? 4.294 -8.166 -0.908 1.00 91.00 89 GLY A N 1
ATOM 740 C CA . GLY A 1 89 ? 4.740 -6.980 -1.628 1.00 91.00 89 GLY A CA 1
ATOM 741 C C . GLY A 1 89 ? 3.576 -6.086 -2.053 1.00 91.00 89 GLY A C 1
ATOM 742 O O . GLY A 1 89 ? 3.577 -5.580 -3.176 1.00 91.00 89 GLY A O 1
ATOM 743 N N . VAL A 1 90 ? 2.556 -5.927 -1.205 1.00 92.69 90 VAL A N 1
ATOM 744 C CA . VAL A 1 90 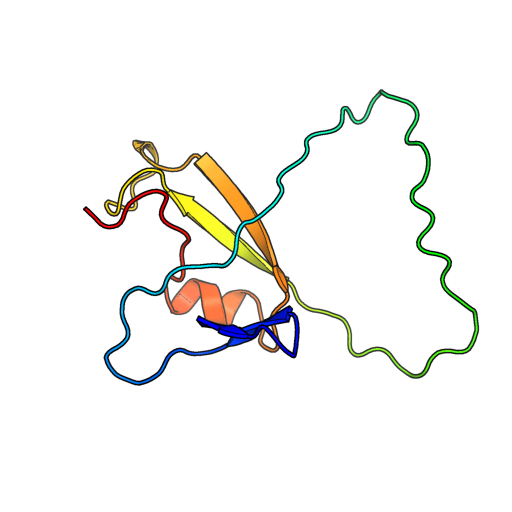? 1.443 -5.020 -1.510 1.00 92.69 90 VAL A CA 1
ATOM 745 C C . VAL A 1 90 ? 1.920 -3.575 -1.400 1.00 92.69 90 VAL A C 1
ATOM 747 O O . VAL A 1 90 ? 2.605 -3.208 -0.453 1.00 92.69 90 VAL A O 1
ATOM 750 N N . ALA A 1 91 ? 1.563 -2.750 -2.378 1.00 93.44 91 ALA A N 1
ATOM 751 C CA . ALA A 1 91 ? 1.922 -1.339 -2.418 1.00 93.44 91 ALA A CA 1
ATOM 752 C C . ALA A 1 91 ? 0.789 -0.527 -3.050 1.00 93.44 91 ALA A C 1
ATOM 754 O O . ALA A 1 91 ? -0.025 -1.071 -3.801 1.00 93.44 91 ALA A O 1
ATOM 755 N N . LEU A 1 92 ? 0.760 0.774 -2.766 1.00 93.25 92 LEU A N 1
ATOM 756 C CA . LEU A 1 92 ? -0.063 1.727 -3.505 1.00 93.25 92 LEU A CA 1
ATOM 757 C C . LEU A 1 92 ? 0.780 2.384 -4.593 1.00 93.25 92 LEU A C 1
ATOM 759 O O . LEU A 1 92 ? 1.943 2.722 -4.372 1.00 93.25 92 LEU A O 1
ATOM 763 N N . LEU A 1 93 ? 0.180 2.567 -5.763 1.00 93.19 93 LEU A N 1
ATOM 764 C CA . LEU A 1 93 ? 0.821 3.178 -6.919 1.00 93.19 93 LEU A CA 1
ATOM 765 C C . LEU A 1 93 ? 0.039 4.430 -7.317 1.00 93.19 93 LEU A C 1
ATOM 767 O O . LEU A 1 93 ? -1.190 4.402 -7.341 1.00 93.19 93 LEU A O 1
ATOM 771 N N . GLY A 1 94 ? 0.753 5.517 -7.607 1.00 90.00 94 GLY A N 1
ATOM 772 C CA . GLY A 1 94 ? 0.166 6.761 -8.110 1.00 90.00 94 GLY A CA 1
ATOM 773 C C . GLY A 1 94 ? -0.272 6.669 -9.573 1.00 90.00 94 GLY A C 1
ATOM 774 O O . GLY A 1 94 ? -1.199 7.364 -9.974 1.00 90.00 94 GLY A O 1
ATOM 775 N N . THR A 1 95 ? 0.366 5.790 -10.347 1.00 88.06 95 THR A N 1
ATOM 776 C CA . THR A 1 95 ? -0.028 5.432 -11.713 1.00 88.06 95 THR A CA 1
ATOM 777 C C . THR A 1 95 ? 0.225 3.948 -11.972 1.00 88.06 95 THR A C 1
ATOM 779 O O . THR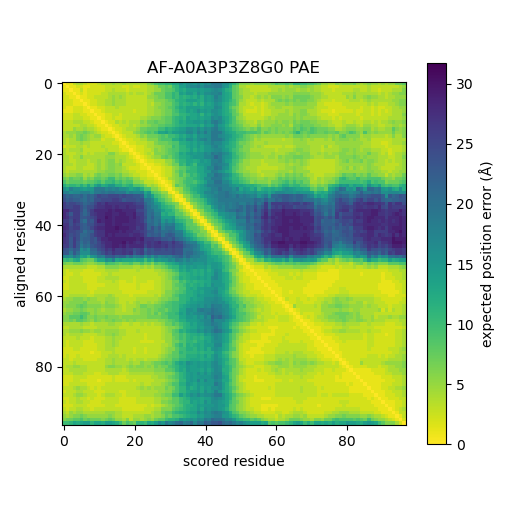 A 1 95 ? 1.077 3.337 -11.319 1.00 88.06 95 THR A O 1
ATOM 782 N N . THR A 1 96 ? -0.539 3.374 -12.899 1.00 84.19 96 THR A N 1
ATOM 783 C CA . THR A 1 96 ? -0.389 1.998 -13.401 1.00 84.19 96 THR A CA 1
ATOM 784 C C . THR A 1 96 ? 0.288 1.922 -14.767 1.00 84.19 96 THR A C 1
ATOM 786 O O . THR A 1 96 ? 0.633 0.817 -15.179 1.00 84.19 96 THR A O 1
ATOM 789 N N . ASP A 1 97 ? 0.481 3.071 -15.422 1.00 71.81 97 ASP A N 1
ATOM 790 C CA . ASP A 1 97 ? 1.169 3.214 -16.712 1.00 71.81 97 ASP A CA 1
ATOM 791 C C . ASP A 1 97 ? 2.702 3.248 -16.572 1.00 71.81 97 ASP A C 1
ATOM 793 O O . ASP A 1 97 ? 3.205 3.797 -15.556 1.00 71.81 97 ASP A O 1
#

Nearest PDB structures (foldseek):
  2rvk-assembly1_A  TM=2.530E-01  e=2.783E+00  Schizosaccharomyces pombe 972h-
  1d4b-assembly1_A  TM=1.540E-01  e=7.300E+00  Homo sapiens

Organism: NCBI:txid420245

InterPro domains:
  IPR026983 Dynein heavy chain [PTHR46961] (2-93)
  IPR041228 Dynein heavy chain, C-terminal domain [PF18199] (2-93)
  IPR043160 Dynein heavy chain, C-terminal domain, barrel region [G3DSA:3.10.490.20] (1-96)